Protein AF-A0A528N217-F1 (afdb_monomer)

pLDDT: mean 93.43, std 9.22, range [46.44, 98.56]

Secondary structure (DSSP, 8-state):
----TT---SS---HHHHHHHHHHHHHHHHHHHTTT--EEEEE--TTT-SS--SHHHHHHHHHHHT-TTEEEEE-HHHH-

Nearest PDB structures (foldseek):
  7dz2-assembly1_C  TM=9.904E-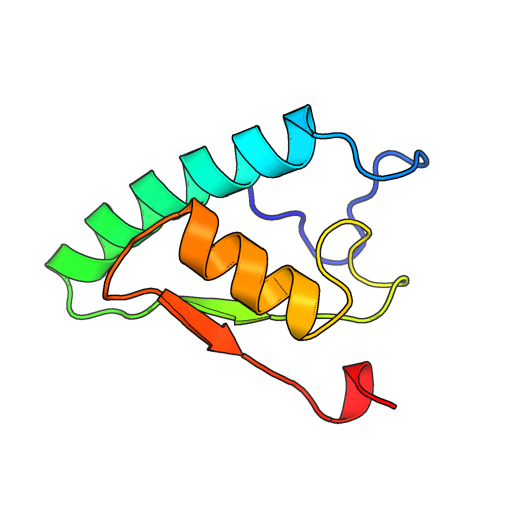01  e=2.530E-10  Sinorhizobium fredii CCBAU 83666
  7ero-assembly1_D  TM=9.830E-01  e=1.279E-08  Agrobacterium sp. SUL3
  7cj9-assembly4_G  TM=9.662E-01  e=8.045E-06  Methylomonas sp. DH-1
  4q7i-assembly1_A  TM=9.229E-01  e=3.295E-04  Escherichia coli K-12
  4pfh-assembly1_B  TM=8.943E-01  e=3.791E-04  Pseudomonas cichorii

Solvent-accessible surface area (backbone atoms only — not comparable to full-atom values): 4655 Å² total; per-residue (Å²): 113,74,68,48,83,64,47,69,87,88,62,81,74,46,72,67,58,53,51,51,32,35,53,46,49,44,55,50,45,61,59,32,48,80,71,78,42,68,47,69,43,62,25,32,36,76,85,32,26,71,76,35,54,36,70,67,50,26,49,51,48,46,60,72,42,66,52,93,47,52,47,75,35,83,47,73,78,42,72,106

Sequence (80 aa):
IFGGIGERTGLPPTEKEYDNIAHVLTVAAKHAKKRGIKLGIEAVNRYENHLINTGAQAVWMVEKVGADNIFVHLDTYHMN

Foldseek 3Di:
DQQFFQRDPPDADDPVVLVVVLVVVLVVLVVLVVVVAAAEDEQAACNTDRQHNDQVSSVVSCVSNVHPRYDYDYDPVSVD

Structure (mmCIF, N/CA/C/O backbone):
data_AF-A0A528N217-F1
#
_entry.id   AF-A0A528N217-F1
#
loop_
_atom_site.group_PDB
_atom_site.id
_atom_site.type_symbol
_atom_site.label_atom_id
_atom_site.label_alt_id
_atom_site.label_comp_id
_atom_site.label_asym_id
_atom_s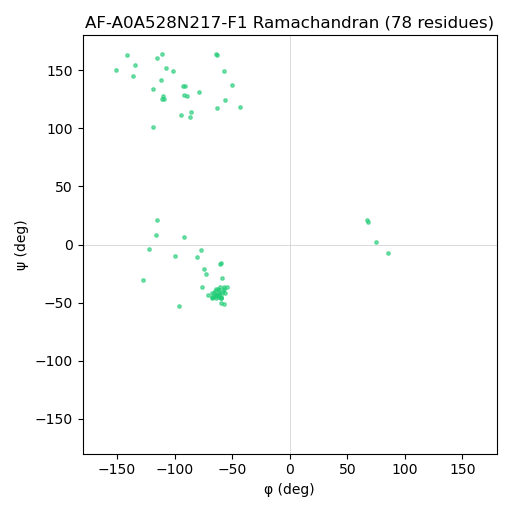ite.label_entity_id
_atom_site.label_seq_id
_atom_site.pdbx_PDB_ins_code
_atom_site.Cartn_x
_atom_site.Cartn_y
_atom_site.Cartn_z
_atom_site.occupancy
_atom_site.B_iso_or_equiv
_atom_site.auth_seq_id
_atom_site.auth_comp_id
_atom_site.auth_asym_id
_atom_site.auth_atom_id
_atom_site.pdbx_PDB_model_num
ATOM 1 N N . ILE A 1 1 ? 5.002 9.572 3.549 1.00 46.44 1 ILE A N 1
ATOM 2 C CA . ILE A 1 1 ? 4.155 9.702 2.342 1.00 46.44 1 ILE A CA 1
ATOM 3 C C . ILE A 1 1 ? 3.986 8.289 1.796 1.00 46.44 1 ILE A C 1
ATOM 5 O O . ILE A 1 1 ? 4.996 7.610 1.666 1.00 46.44 1 ILE A O 1
ATOM 9 N N . PHE A 1 2 ? 2.752 7.807 1.613 1.00 57.72 2 PHE A N 1
ATOM 10 C CA . PHE A 1 2 ? 2.476 6.579 0.851 1.00 57.72 2 PHE A CA 1
ATOM 11 C C . PHE A 1 2 ? 2.945 6.869 -0.578 1.00 57.72 2 PHE A C 1
ATOM 13 O O . PHE A 1 2 ? 2.500 7.875 -1.124 1.00 57.72 2 PHE A O 1
ATOM 20 N N . GLY A 1 3 ? 3.944 6.133 -1.081 1.00 63.72 3 GLY A N 1
ATOM 21 C CA . GLY A 1 3 ? 4.671 6.477 -2.313 1.00 63.72 3 GLY A CA 1
ATOM 22 C C . GLY A 1 3 ? 3.719 6.931 -3.420 1.00 63.72 3 GLY A C 1
ATOM 23 O O . GLY A 1 3 ? 2.807 6.190 -3.780 1.00 63.72 3 GLY A O 1
ATOM 24 N N . GLY A 1 4 ? 3.878 8.176 -3.874 1.00 71.62 4 GLY A N 1
ATOM 25 C CA . GLY A 1 4 ? 3.014 8.752 -4.900 1.00 71.62 4 GLY A CA 1
ATOM 26 C C . GLY A 1 4 ? 3.152 8.006 -6.224 1.00 71.62 4 GLY A C 1
ATOM 27 O O . GLY A 1 4 ? 4.114 7.265 -6.426 1.00 71.62 4 GLY A O 1
ATOM 28 N N . ILE A 1 5 ? 2.198 8.215 -7.132 1.00 78.19 5 ILE A N 1
ATOM 29 C CA . ILE A 1 5 ? 2.264 7.636 -8.476 1.00 78.19 5 ILE A CA 1
ATOM 30 C C . ILE A 1 5 ? 3.578 8.055 -9.142 1.00 78.19 5 ILE A C 1
ATOM 32 O O . ILE A 1 5 ? 3.874 9.243 -9.254 1.00 78.19 5 ILE A O 1
ATOM 36 N N . GLY A 1 6 ? 4.351 7.063 -9.581 1.00 76.31 6 GLY A N 1
ATOM 37 C CA . GLY A 1 6 ? 5.638 7.257 -10.250 1.00 76.31 6 GLY A CA 1
ATOM 38 C C . GLY A 1 6 ? 6.830 7.408 -9.306 1.00 76.31 6 GLY A C 1
ATOM 39 O O . GLY A 1 6 ? 7.966 7.360 -9.777 1.00 76.31 6 GLY A O 1
ATOM 40 N N . GLU A 1 7 ? 6.603 7.498 -7.994 1.00 80.25 7 GLU A N 1
ATOM 41 C CA . GLU A 1 7 ? 7.662 7.787 -7.036 1.00 80.25 7 GLU A CA 1
ATOM 42 C C . GLU A 1 7 ? 8.379 6.517 -6.591 1.00 80.25 7 GLU A C 1
ATOM 44 O O . GLU A 1 7 ? 7.824 5.662 -5.899 1.00 80.25 7 GLU A O 1
ATOM 49 N N . ARG A 1 8 ? 9.634 6.383 -7.031 1.00 79.38 8 ARG A N 1
ATOM 50 C CA . ARG A 1 8 ? 10.446 5.175 -6.856 1.00 79.38 8 ARG A CA 1
ATOM 51 C C . ARG A 1 8 ? 11.859 5.529 -6.436 1.00 79.38 8 ARG A C 1
ATOM 53 O O . ARG A 1 8 ? 12.447 6.485 -6.929 1.00 79.38 8 ARG A O 1
ATOM 60 N N . THR A 1 9 ? 12.442 4.679 -5.601 1.00 85.12 9 THR A N 1
ATOM 61 C CA . THR A 1 9 ? 13.854 4.785 -5.203 1.00 85.12 9 THR A CA 1
ATOM 62 C C . THR A 1 9 ? 14.813 4.217 -6.252 1.00 85.12 9 THR A C 1
ATOM 64 O O . THR A 1 9 ? 16.022 4.390 -6.136 1.00 85.12 9 THR A O 1
ATOM 67 N N . GLY A 1 10 ? 14.294 3.513 -7.267 1.00 86.75 10 GLY A N 1
ATOM 68 C CA . GLY A 1 10 ? 15.096 2.755 -8.233 1.00 86.75 10 GLY A CA 1
ATOM 69 C C . GLY A 1 10 ? 15.672 1.450 -7.669 1.00 86.75 10 GLY A C 1
ATOM 70 O O . GLY A 1 10 ? 16.379 0.739 -8.379 1.00 86.75 10 GLY A O 1
ATOM 71 N N . LEU A 1 11 ? 15.356 1.122 -6.414 1.00 90.19 11 LEU A N 1
ATOM 72 C CA . LEU A 1 11 ? 15.780 -0.087 -5.719 1.00 90.19 11 LEU A CA 1
ATOM 73 C C . LEU A 1 11 ? 14.566 -0.974 -5.397 1.00 90.19 11 LEU A C 1
ATOM 75 O O . LEU A 1 11 ? 13.431 -0.486 -5.386 1.00 90.19 11 LEU A O 1
ATOM 79 N N . PRO A 1 12 ? 14.777 -2.273 -5.122 1.00 91.69 12 PRO A N 1
ATOM 80 C CA . PRO A 1 12 ? 13.737 -3.109 -4.538 1.00 91.69 12 PRO A CA 1
ATOM 81 C C . PRO A 1 12 ? 13.228 -2.528 -3.207 1.00 91.69 12 PRO A C 1
ATOM 83 O O . PRO A 1 12 ? 14.023 -1.927 -2.478 1.00 91.69 12 PRO A O 1
ATOM 86 N N . PRO A 1 13 ? 11.945 -2.747 -2.859 1.00 93.19 13 PRO A N 1
ATOM 87 C CA . PRO A 1 13 ? 11.395 -2.372 -1.562 1.00 93.19 13 PRO A CA 1
ATOM 88 C C . PRO A 1 13 ? 12.240 -2.857 -0.395 1.00 93.19 13 PRO A C 1
ATOM 90 O O . PRO A 1 13 ? 12.664 -4.013 -0.347 1.00 93.19 13 PRO A O 1
ATOM 93 N N . THR A 1 14 ? 12.418 -1.981 0.580 1.00 94.38 14 THR A N 1
ATOM 94 C CA . THR A 1 14 ? 13.072 -2.298 1.845 1.00 94.38 14 THR A CA 1
ATOM 95 C C . THR A 1 14 ? 12.057 -2.370 2.981 1.00 94.38 14 THR A C 1
ATOM 97 O O . THR A 1 14 ? 11.058 -1.650 2.989 1.00 94.38 14 THR A O 1
ATOM 100 N N . GLU A 1 15 ? 12.350 -3.170 4.009 1.00 95.25 15 GLU A N 1
ATOM 101 C CA . GLU A 1 15 ? 11.544 -3.194 5.242 1.00 95.25 15 GLU A CA 1
ATOM 102 C C . GLU A 1 15 ? 11.393 -1.800 5.860 1.00 95.25 15 GLU A C 1
ATOM 104 O O . GLU A 1 15 ? 10.314 -1.422 6.308 1.00 95.25 15 GLU A O 1
ATOM 109 N N . LYS A 1 16 ? 12.444 -0.976 5.781 1.00 94.69 16 LYS A N 1
ATOM 110 C CA . LYS A 1 16 ? 12.406 0.408 6.259 1.00 94.69 16 LYS A CA 1
ATOM 111 C C . LYS A 1 16 ? 11.368 1.257 5.517 1.00 94.69 16 LYS A C 1
ATOM 113 O O . LYS A 1 16 ? 10.714 2.092 6.139 1.00 94.69 16 LYS A O 1
ATOM 118 N N . GLU A 1 17 ? 11.207 1.087 4.206 1.00 94.19 17 GLU A N 1
ATOM 119 C CA . GLU A 1 17 ? 10.159 1.786 3.450 1.00 94.19 17 GLU A CA 1
ATOM 120 C C . GLU A 1 17 ? 8.763 1.331 3.878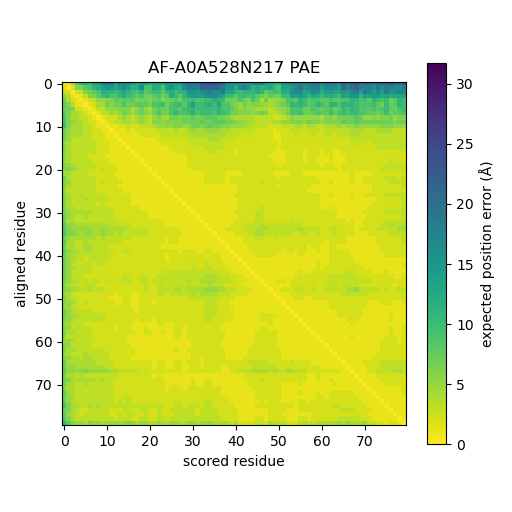 1.00 94.19 17 GLU A C 1
ATOM 122 O O . GLU A 1 17 ? 7.884 2.175 4.078 1.00 94.19 17 GLU A O 1
ATOM 127 N N . TYR A 1 18 ? 8.569 0.028 4.094 1.00 95.19 18 TYR A N 1
ATOM 128 C CA . TYR A 1 18 ? 7.303 -0.492 4.605 1.00 95.19 18 TYR A CA 1
ATOM 129 C C . TYR A 1 18 ? 6.986 0.019 6.012 1.00 95.19 18 TYR A C 1
ATOM 131 O O . TYR A 1 18 ? 5.857 0.439 6.263 1.00 95.19 18 TYR A O 1
ATOM 139 N N . ASP A 1 19 ? 7.966 0.052 6.915 1.00 96.50 19 ASP A N 1
ATOM 140 C CA . ASP A 1 19 ? 7.810 0.599 8.267 1.00 96.50 19 ASP A CA 1
ATOM 141 C C . ASP A 1 19 ? 7.448 2.088 8.240 1.00 96.50 19 ASP A C 1
ATOM 143 O O . ASP A 1 19 ? 6.536 2.530 8.945 1.00 96.50 19 ASP A O 1
ATOM 147 N N . ASN A 1 20 ? 8.105 2.865 7.375 1.00 94.44 20 ASN A N 1
ATOM 148 C CA . ASN A 1 20 ? 7.805 4.285 7.198 1.00 94.44 20 ASN A CA 1
ATOM 149 C C . ASN A 1 20 ? 6.366 4.505 6.714 1.00 94.44 20 ASN A C 1
ATOM 151 O O . ASN A 1 20 ? 5.678 5.412 7.193 1.00 94.44 20 ASN A O 1
ATOM 155 N N . ILE A 1 21 ? 5.896 3.686 5.770 1.00 94.06 21 ILE A N 1
ATOM 156 C CA . ILE A 1 21 ? 4.519 3.763 5.278 1.00 94.06 21 ILE A CA 1
ATOM 157 C C . ILE A 1 21 ? 3.536 3.357 6.367 1.00 94.06 21 ILE A C 1
ATOM 159 O O . ILE A 1 21 ? 2.582 4.096 6.602 1.00 94.06 21 ILE A O 1
ATOM 163 N N . ALA A 1 22 ? 3.781 2.255 7.075 1.00 96.75 22 ALA A N 1
ATOM 164 C CA . ALA A 1 22 ? 2.914 1.806 8.156 1.00 96.75 22 ALA A CA 1
ATOM 165 C C . ALA A 1 22 ? 2.779 2.875 9.256 1.00 9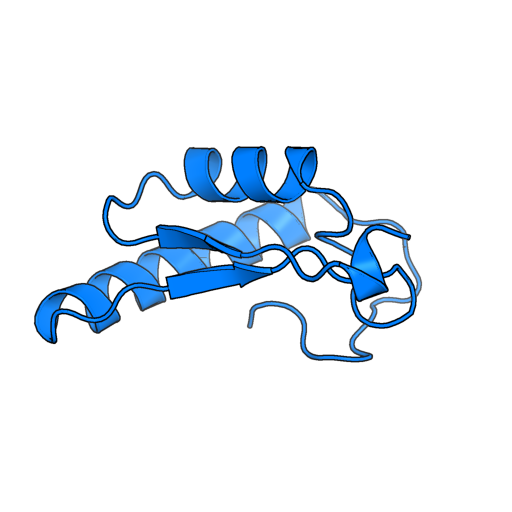6.75 22 ALA A C 1
ATOM 167 O O . ALA A 1 22 ? 1.673 3.165 9.723 1.00 96.75 22 ALA A O 1
ATOM 168 N N . HIS A 1 23 ? 3.882 3.542 9.613 1.00 96.94 23 HIS A N 1
ATOM 169 C CA . HIS A 1 23 ? 3.869 4.664 10.550 1.00 96.94 23 HIS A CA 1
ATOM 170 C C . HIS A 1 23 ? 2.987 5.822 10.055 1.00 96.94 23 HIS A C 1
ATOM 172 O O . HIS A 1 23 ? 2.108 6.298 10.778 1.00 96.94 23 HIS A O 1
ATOM 178 N N . VAL A 1 24 ? 3.178 6.255 8.806 1.00 95.81 24 VAL A N 1
ATOM 179 C CA . VAL A 1 24 ? 2.405 7.360 8.216 1.00 95.81 24 VAL A CA 1
ATOM 180 C C . VAL A 1 24 ? 0.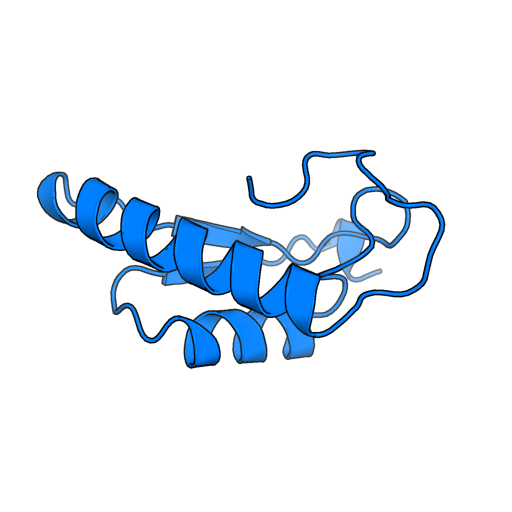922 7.007 8.108 1.00 95.81 24 VAL A C 1
ATOM 182 O O . VAL A 1 24 ? 0.075 7.825 8.470 1.00 95.81 24 VAL A O 1
ATOM 185 N N . LEU A 1 25 ? 0.596 5.789 7.670 1.00 96.31 25 LEU A N 1
ATOM 186 C CA . LEU A 1 25 ? -0.777 5.294 7.583 1.00 96.31 25 LEU A CA 1
ATOM 187 C C . LEU A 1 25 ? -1.440 5.227 8.959 1.00 96.31 25 LEU A C 1
ATOM 189 O O . LEU A 1 25 ? -2.597 5.614 9.083 1.00 96.31 25 LEU A O 1
ATOM 193 N N . THR A 1 26 ? -0.708 4.844 10.008 1.00 97.75 26 THR A N 1
ATOM 194 C CA . THR A 1 26 ? -1.217 4.851 11.390 1.00 97.75 26 THR A CA 1
ATOM 195 C C . THR A 1 26 ? -1.644 6.256 11.824 1.00 97.75 26 THR A C 1
ATOM 197 O O . THR A 1 26 ? -2.722 6.446 12.396 1.00 97.75 26 THR A O 1
ATOM 200 N N . VAL A 1 27 ? -0.812 7.267 11.557 1.00 97.88 27 VAL A N 1
ATOM 201 C CA . VAL A 1 27 ? -1.116 8.668 11.896 1.00 97.88 27 VAL A CA 1
ATOM 202 C C . VAL A 1 27 ? -2.289 9.187 11.060 1.00 97.88 27 VAL A C 1
ATOM 204 O O . VAL A 1 27 ? -3.220 9.787 11.609 1.00 97.88 27 VAL A O 1
ATOM 207 N N . ALA A 1 28 ? -2.285 8.912 9.754 1.00 97.31 28 ALA A N 1
ATOM 208 C CA . ALA A 1 28 ? -3.352 9.306 8.840 1.00 97.31 28 ALA A CA 1
ATOM 209 C C . ALA A 1 28 ? -4.696 8.671 9.227 1.00 97.31 28 ALA A C 1
ATOM 211 O O . ALA A 1 28 ? -5.701 9.373 9.322 1.00 97.31 28 ALA A O 1
ATOM 212 N N . ALA A 1 29 ? -4.709 7.375 9.544 1.00 98.12 29 ALA A N 1
ATOM 213 C CA . ALA A 1 29 ? -5.896 6.643 9.969 1.00 98.12 29 ALA A CA 1
ATOM 214 C C . ALA A 1 29 ? -6.505 7.226 11.244 1.00 98.12 29 ALA A C 1
ATOM 216 O O . ALA A 1 29 ? -7.704 7.510 11.269 1.00 98.12 29 ALA A O 1
ATOM 217 N N . LYS A 1 30 ? -5.685 7.521 12.265 1.00 98.31 30 LYS A N 1
ATOM 218 C CA . LYS A 1 30 ? -6.142 8.199 13.494 1.00 98.31 30 LYS A CA 1
ATOM 219 C C . LYS A 1 30 ? -6.772 9.561 13.200 1.00 98.31 30 LYS A C 1
ATOM 221 O O . LYS A 1 30 ? -7.772 9.924 13.819 1.00 98.31 30 LYS A O 1
ATOM 226 N N . HIS A 1 31 ? -6.201 10.326 12.272 1.00 98.12 31 HIS A N 1
ATOM 227 C CA . HIS A 1 31 ? -6.732 11.631 11.884 1.00 98.12 31 HIS A CA 1
ATOM 228 C C . HIS A 1 31 ? -8.045 11.523 11.092 1.00 98.12 31 HIS A C 1
ATOM 230 O O . HIS A 1 31 ? -8.990 12.269 11.362 1.00 98.12 31 HIS A O 1
ATOM 236 N N . ALA A 1 32 ? -8.113 10.587 10.145 1.00 98.31 32 ALA A N 1
ATOM 237 C CA . ALA A 1 32 ? -9.283 10.311 9.315 1.00 98.31 32 ALA A CA 1
ATOM 238 C C . ALA A 1 32 ? -10.463 9.791 10.151 1.00 98.31 32 ALA A C 1
ATOM 240 O O . ALA A 1 32 ? -11.596 10.243 9.979 1.00 98.31 32 ALA A O 1
ATOM 241 N N . LYS A 1 33 ? -10.185 8.934 11.142 1.00 98.06 33 LYS A N 1
ATOM 242 C CA . LYS A 1 33 ? -11.191 8.353 12.041 1.00 98.06 33 LYS A CA 1
ATOM 243 C C . LYS A 1 33 ? -11.997 9.413 12.790 1.00 98.06 33 LYS A C 1
ATOM 245 O O . LYS A 1 33 ? -13.211 9.282 12.900 1.00 98.06 33 LYS A O 1
ATOM 250 N N . LYS A 1 34 ? -11.358 10.510 13.219 1.00 98.31 34 LYS A N 1
ATOM 251 C CA . LYS A 1 34 ? -12.032 11.650 13.881 1.00 98.31 34 LYS A CA 1
ATOM 252 C C . LYS A 1 34 ? -13.108 12.319 13.014 1.00 98.31 34 LYS A C 1
ATOM 254 O O . LYS A 1 34 ? -13.899 13.095 13.535 1.00 98.31 34 LYS A O 1
ATOM 259 N N . ARG A 1 35 ? -13.117 12.052 11.706 1.00 98.25 35 ARG A N 1
ATOM 260 C CA . ARG A 1 35 ? -14.051 12.610 10.717 1.00 98.25 35 ARG A CA 1
ATOM 261 C C . ARG A 1 35 ? -14.938 11.547 10.068 1.00 98.25 35 ARG A C 1
ATOM 263 O O . ARG A 1 35 ? -15.610 11.847 9.092 1.00 98.25 35 ARG A O 1
ATOM 270 N N . GLY A 1 36 ? -14.911 10.306 10.560 1.00 98.00 36 GLY A N 1
ATOM 271 C CA . GLY A 1 36 ? -15.652 9.200 9.947 1.00 98.00 36 GLY A CA 1
ATOM 272 C C . GLY A 1 36 ? -15.127 8.781 8.567 1.00 98.00 36 GLY A C 1
ATOM 273 O O . GLY A 1 36 ? -15.851 8.137 7.816 1.00 98.00 36 GLY A O 1
ATOM 274 N N . ILE A 1 37 ? -13.883 9.135 8.224 1.00 98.31 37 ILE A N 1
ATOM 275 C CA . ILE A 1 37 ? -13.263 8.795 6.937 1.00 98.31 37 ILE A CA 1
ATOM 276 C C . ILE A 1 37 ? -12.511 7.463 7.060 1.00 98.31 37 ILE A C 1
ATOM 278 O O . ILE A 1 37 ? -11.772 7.233 8.027 1.00 98.31 37 ILE A O 1
ATOM 282 N N . LYS A 1 38 ? -12.678 6.604 6.050 1.00 98.06 38 LYS A N 1
ATOM 283 C CA . LYS A 1 38 ? -11.906 5.369 5.860 1.00 98.06 38 LYS A CA 1
ATOM 284 C C . LYS A 1 38 ? -10.826 5.579 4.797 1.00 98.06 38 LYS A C 1
ATOM 286 O O . LYS A 1 38 ? -11.029 6.366 3.877 1.00 98.06 38 LYS A O 1
ATOM 291 N N . LEU A 1 39 ? -9.703 4.875 4.915 1.00 97.38 39 LEU A N 1
ATOM 292 C CA . LEU A 1 39 ? -8.589 4.943 3.966 1.00 97.38 39 LEU A CA 1
ATOM 293 C C . LEU A 1 39 ? -8.472 3.626 3.192 1.00 97.38 39 LEU A C 1
ATOM 295 O O . LEU A 1 39 ? -8.360 2.565 3.802 1.00 97.38 39 LEU A O 1
ATOM 299 N N . GLY A 1 40 ? -8.495 3.702 1.863 1.00 96.44 40 GLY A N 1
ATOM 300 C CA . GLY A 1 40 ? -8.230 2.560 0.990 1.00 96.44 40 GLY A CA 1
ATOM 301 C C . GLY A 1 40 ? -6.739 2.456 0.676 1.00 96.44 40 GLY A C 1
ATOM 302 O O . GLY A 1 40 ? -6.143 3.443 0.250 1.00 96.44 40 GLY A O 1
ATOM 303 N N . ILE A 1 41 ? -6.138 1.286 0.890 1.00 96.00 41 ILE A N 1
ATOM 304 C CA . ILE A 1 41 ? -4.783 0.972 0.417 1.00 96.00 41 ILE A CA 1
ATOM 305 C C . ILE A 1 41 ? -4.909 0.270 -0.921 1.00 96.00 41 ILE A C 1
ATOM 307 O O . ILE A 1 41 ? -5.403 -0.856 -0.983 1.00 96.00 41 ILE A O 1
ATOM 311 N N . GLU A 1 42 ? -4.472 0.950 -1.971 1.00 96.12 42 GLU A N 1
ATOM 312 C CA . GLU A 1 42 ? -4.554 0.440 -3.329 1.00 96.12 42 GLU A CA 1
ATOM 313 C C . GLU A 1 42 ? -3.287 -0.312 -3.725 1.00 96.12 42 GLU A C 1
ATOM 315 O O . GLU A 1 42 ? -2.174 0.194 -3.564 1.00 96.12 42 GLU A O 1
ATOM 320 N N . ALA A 1 43 ? -3.467 -1.528 -4.238 1.00 95.69 43 ALA A N 1
ATOM 321 C CA . ALA A 1 43 ? -2.409 -2.241 -4.935 1.00 95.69 43 ALA A CA 1
ATOM 322 C C . ALA A 1 43 ? -2.410 -1.809 -6.402 1.00 95.69 43 ALA A C 1
ATOM 324 O O . ALA A 1 43 ? -3.355 -2.105 -7.131 1.00 95.69 43 ALA A O 1
ATOM 325 N N . VAL A 1 44 ? -1.344 -1.130 -6.824 1.00 95.75 44 VAL A N 1
ATOM 326 C CA . VAL A 1 44 ? -1.203 -0.613 -8.193 1.00 95.75 44 VAL A CA 1
ATOM 327 C C . VAL A 1 44 ? -0.118 -1.365 -8.953 1.00 95.75 44 VAL A C 1
ATOM 329 O O . VAL A 1 44 ? 0.708 -2.054 -8.358 1.00 95.75 44 VAL A O 1
ATOM 332 N N . ASN A 1 45 ? -0.071 -1.250 -10.276 1.00 94.44 45 ASN A N 1
ATOM 333 C CA . ASN A 1 45 ? 0.971 -1.924 -11.053 1.00 94.44 45 ASN A CA 1
ATOM 334 C C . ASN A 1 45 ? 2.390 -1.402 -10.701 1.00 94.44 45 ASN A C 1
ATOM 336 O O . ASN A 1 45 ? 2.586 -0.314 -10.148 1.00 94.44 45 ASN A O 1
ATOM 340 N N . ARG A 1 46 ? 3.419 -2.171 -11.083 1.00 92.75 46 ARG A N 1
ATOM 341 C CA . ARG A 1 46 ? 4.841 -1.837 -10.840 1.00 92.75 46 ARG A CA 1
ATOM 342 C C . ARG A 1 46 ? 5.305 -0.518 -11.481 1.00 92.75 46 ARG A C 1
ATOM 344 O O . ARG A 1 46 ? 6.374 -0.007 -11.151 1.00 92.75 46 ARG A O 1
ATOM 351 N N . TYR A 1 47 ? 4.534 0.005 -12.435 1.00 90.94 47 TYR A N 1
ATOM 352 C CA . TYR A 1 47 ? 4.787 1.265 -13.130 1.00 90.94 47 TYR A CA 1
ATOM 353 C C . TYR A 1 47 ? 4.114 2.457 -12.448 1.00 90.94 47 TYR A C 1
ATOM 355 O O . TYR A 1 47 ? 4.201 3.575 -12.950 1.00 90.94 47 TYR A O 1
ATOM 363 N N . GLU A 1 48 ? 3.520 2.270 -11.277 1.00 91.75 48 GLU A N 1
ATOM 364 C CA . GLU A 1 48 ? 2.899 3.358 -10.520 1.00 91.75 48 GLU A CA 1
ATOM 365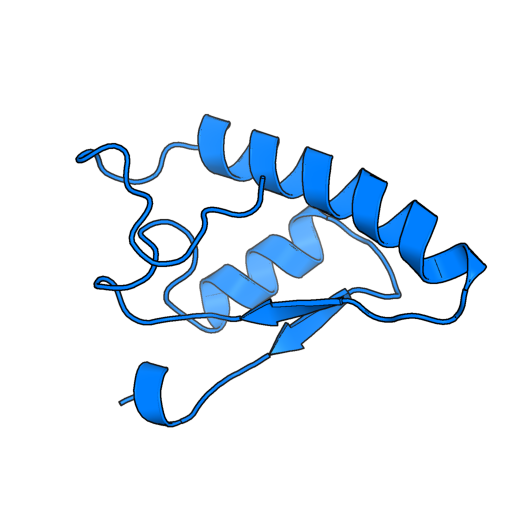 C C . GLU A 1 48 ? 3.412 3.402 -9.086 1.00 91.75 48 GLU A C 1
ATOM 367 O O . GLU A 1 48 ? 3.598 4.485 -8.543 1.00 91.75 48 GLU A O 1
ATOM 372 N N . ASN A 1 49 ? 3.781 2.258 -8.514 1.00 9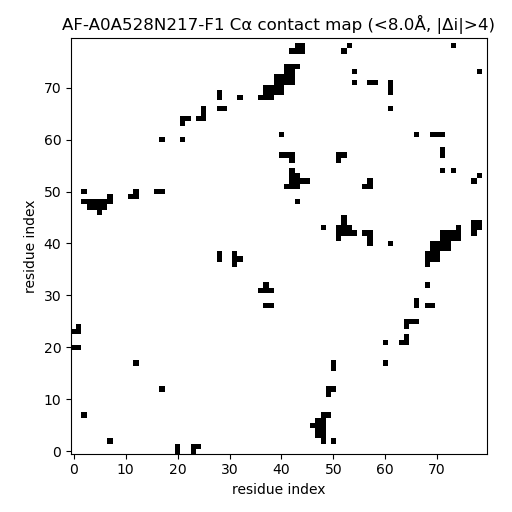0.94 49 ASN A N 1
ATOM 373 C CA . ASN A 1 49 ? 4.378 2.166 -7.187 1.00 90.94 49 ASN A CA 1
ATOM 374 C C . ASN A 1 49 ? 5.309 0.945 -7.134 1.00 90.94 49 ASN A C 1
ATOM 376 O O . ASN A 1 49 ? 5.066 -0.024 -7.849 1.00 90.94 49 ASN A O 1
ATOM 380 N N . HIS A 1 50 ? 6.371 0.958 -6.324 1.00 93.19 50 HIS A N 1
ATOM 381 C CA . HIS A 1 50 ? 7.249 -0.216 -6.163 1.00 93.19 50 HIS A CA 1
ATOM 382 C C . HIS A 1 50 ? 6.963 -1.039 -4.903 1.00 93.19 50 HIS A C 1
ATOM 384 O O . HIS A 1 50 ? 7.518 -2.121 -4.772 1.00 93.19 50 HIS A O 1
ATOM 390 N N . LEU A 1 51 ? 6.131 -0.546 -3.984 1.00 94.38 51 LEU A N 1
ATOM 391 C CA . LEU A 1 51 ? 5.952 -1.088 -2.634 1.00 94.38 51 LEU A CA 1
ATOM 392 C C . LEU A 1 51 ? 4.745 -2.030 -2.553 1.00 94.38 51 LEU A C 1
ATOM 394 O O . LEU A 1 51 ? 4.887 -3.163 -2.102 1.00 94.38 51 LEU A O 1
ATOM 398 N N . ILE A 1 52 ? 3.557 -1.592 -2.984 1.00 95.06 52 ILE A N 1
ATOM 399 C CA . ILE A 1 52 ? 2.317 -2.381 -2.877 1.00 95.06 52 ILE A CA 1
ATOM 400 C C . ILE A 1 52 ? 1.754 -2.645 -4.274 1.00 95.06 52 ILE A C 1
ATOM 402 O O . ILE A 1 52 ? 1.118 -1.776 -4.868 1.00 95.06 52 ILE A O 1
ATOM 406 N N . ASN A 1 53 ? 1.987 -3.855 -4.793 1.00 95.75 53 ASN A N 1
ATOM 407 C CA . ASN A 1 53 ? 1.610 -4.229 -6.161 1.00 95.75 53 ASN A CA 1
ATOM 408 C C . ASN A 1 53 ? 0.674 -5.433 -6.265 1.00 95.75 53 ASN A C 1
ATOM 410 O O . ASN A 1 53 ? 0.259 -5.808 -7.356 1.00 95.75 53 ASN A O 1
ATOM 414 N N . THR A 1 54 ? 0.350 -6.064 -5.141 1.00 97.81 54 THR A N 1
ATOM 415 C CA . THR A 1 54 ? -0.527 -7.234 -5.091 1.00 97.81 54 THR A CA 1
ATOM 416 C C . THR A 1 54 ? -1.548 -7.081 -3.974 1.00 97.81 54 THR A C 1
ATOM 418 O O . THR A 1 54 ? -1.283 -6.430 -2.959 1.00 97.81 54 THR A O 1
ATOM 421 N N . GLY A 1 55 ? -2.696 -7.746 -4.117 1.00 98.00 55 GLY A N 1
ATOM 422 C CA . GLY A 1 55 ? -3.697 -7.796 -3.050 1.00 98.00 55 GLY A CA 1
ATOM 423 C C . GLY A 1 55 ? -3.135 -8.364 -1.742 1.00 98.00 55 GLY A C 1
ATOM 424 O O . GLY A 1 55 ? -3.440 -7.847 -0.673 1.00 98.00 55 GLY A O 1
ATOM 425 N N . ALA A 1 56 ? -2.243 -9.358 -1.815 1.00 98.56 56 ALA A N 1
ATOM 426 C CA . ALA A 1 56 ? -1.592 -9.933 -0.636 1.00 98.56 56 ALA A CA 1
ATOM 427 C C . ALA A 1 56 ? -0.710 -8.913 0.109 1.00 98.56 56 ALA A C 1
ATOM 429 O O . ALA A 1 56 ? -0.784 -8.819 1.332 1.00 98.56 56 ALA A O 1
ATOM 430 N N . GLN A 1 57 ? 0.075 -8.105 -0.613 1.00 97.50 57 GLN A N 1
ATOM 431 C CA . GLN A 1 57 ? 0.851 -7.019 -0.001 1.00 97.50 57 GLN A CA 1
ATOM 432 C C . GLN A 1 57 ? -0.053 -5.948 0.619 1.00 97.50 57 GLN A C 1
ATOM 434 O O . GLN A 1 57 ? 0.265 -5.427 1.686 1.00 97.50 57 GLN A O 1
ATOM 439 N N . ALA A 1 58 ? -1.182 -5.628 -0.021 1.00 97.56 58 ALA A N 1
ATOM 440 C CA . ALA A 1 58 ? -2.142 -4.677 0.532 1.00 97.56 58 ALA A CA 1
ATOM 441 C C . ALA A 1 58 ? -2.762 -5.202 1.837 1.00 97.56 58 ALA A C 1
ATOM 443 O O . ALA A 1 58 ? -2.783 -4.468 2.822 1.00 97.56 58 ALA A O 1
ATOM 444 N N . VAL A 1 59 ? -3.187 -6.473 1.881 1.00 98.44 59 VAL A N 1
ATOM 445 C CA . VAL A 1 59 ? -3.676 -7.127 3.111 1.00 98.44 59 VAL A CA 1
ATOM 446 C C . VAL A 1 59 ? -2.615 -7.068 4.206 1.00 98.44 59 VAL A C 1
ATOM 448 O O . VAL A 1 59 ? -2.892 -6.561 5.291 1.00 98.44 59 VAL A O 1
ATOM 451 N N . TRP A 1 60 ? -1.386 -7.486 3.898 1.00 98.31 60 TRP A N 1
ATOM 452 C CA . TRP A 1 60 ? -0.275 -7.448 4.846 1.00 98.31 60 TRP A CA 1
ATOM 453 C C . TRP A 1 60 ? -0.031 -6.040 5.407 1.00 98.31 60 TRP A C 1
ATOM 455 O O . TRP A 1 60 ? 0.184 -5.877 6.606 1.00 98.31 60 TRP A O 1
ATOM 465 N N . MET A 1 61 ? -0.107 -5.000 4.569 1.00 97.56 61 MET A N 1
ATOM 466 C CA . MET A 1 61 ? 0.053 -3.616 5.020 1.00 97.56 61 MET A CA 1
ATOM 467 C C . MET A 1 61 ? -1.106 -3.165 5.920 1.00 97.56 61 MET A C 1
ATOM 469 O O . MET A 1 61 ? -0.870 -2.512 6.936 1.00 97.56 61 MET A O 1
ATOM 473 N N . VAL A 1 62 ? -2.352 -3.518 5.584 1.00 97.94 62 VAL A N 1
ATOM 474 C CA . VAL A 1 62 ? -3.523 -3.221 6.428 1.00 97.94 62 VAL A CA 1
ATOM 475 C C . VAL A 1 62 ? -3.371 -3.871 7.806 1.00 97.94 62 VAL A C 1
ATOM 477 O O . VAL A 1 62 ? -3.567 -3.201 8.822 1.00 97.94 62 VAL A O 1
ATOM 480 N N . GLU A 1 63 ? -2.948 -5.134 7.853 1.00 98.31 63 GLU A N 1
ATOM 481 C CA . GLU A 1 63 ? -2.681 -5.867 9.096 1.00 98.31 63 GLU A CA 1
ATOM 482 C C . GLU A 1 63 ? -1.523 -5.252 9.891 1.00 98.31 63 GLU A C 1
ATOM 484 O O . GLU A 1 63 ? -1.651 -5.043 11.098 1.00 98.31 63 GLU A O 1
ATOM 489 N N . LYS A 1 64 ? -0.422 -4.885 9.221 1.00 97.62 64 LYS A N 1
ATOM 490 C CA . LYS A 1 64 ? 0.739 -4.226 9.840 1.00 97.62 64 LYS A CA 1
ATOM 491 C C . LYS A 1 64 ? 0.374 -2.886 10.481 1.00 97.62 64 LYS A C 1
ATOM 493 O O . LYS A 1 64 ? 0.930 -2.541 11.522 1.00 97.62 64 LYS A O 1
ATOM 498 N N . VAL A 1 65 ? -0.541 -2.122 9.879 1.00 98.00 65 VAL A N 1
ATOM 499 C CA . VAL A 1 65 ? -1.031 -0.854 10.448 1.00 98.00 65 VAL A CA 1
ATOM 500 C C . VAL A 1 65 ? -2.022 -1.089 11.593 1.00 98.00 65 VAL A C 1
ATOM 502 O O . VAL A 1 65 ? -2.029 -0.327 12.561 1.00 98.00 65 VAL A O 1
ATOM 505 N N . GLY A 1 66 ? -2.869 -2.118 11.496 1.00 97.88 66 GLY A N 1
ATOM 506 C CA . GLY A 1 66 ? -3.786 -2.526 12.566 1.00 97.88 66 GLY A CA 1
ATOM 507 C C . GLY A 1 66 ? -4.900 -1.519 12.884 1.00 97.88 66 GLY A C 1
ATOM 508 O O . GLY A 1 66 ? -5.450 -1.532 13.985 1.00 97.88 66 GLY A O 1
ATOM 509 N N . ALA A 1 67 ? -5.226 -0.615 11.955 1.00 97.69 67 ALA A N 1
ATOM 510 C CA . ALA A 1 67 ? -6.291 0.371 12.126 1.00 97.69 67 ALA A CA 1
ATOM 511 C C . ALA A 1 67 ? -7.634 -0.140 11.575 1.00 97.69 67 ALA A C 1
ATOM 513 O O . ALA A 1 67 ? -7.710 -0.647 10.461 1.00 97.69 67 ALA A O 1
ATOM 514 N N . ASP A 1 68 ? -8.717 0.073 12.324 1.00 97.50 68 ASP A N 1
ATOM 515 C CA . ASP A 1 68 ? -10.078 -0.390 12.000 1.00 97.50 68 ASP A CA 1
ATOM 516 C C . ASP A 1 68 ? -10.799 0.439 10.917 1.00 97.50 68 ASP A C 1
ATOM 518 O O . ASP A 1 68 ? -11.906 0.102 10.498 1.00 97.50 68 ASP A O 1
ATOM 522 N N . ASN A 1 69 ? -10.185 1.531 10.456 1.00 98.44 69 ASN A N 1
ATOM 523 C CA . ASN A 1 69 ? -10.690 2.380 9.376 1.00 98.44 69 ASN A CA 1
ATOM 524 C C . ASN A 1 69 ? -9.795 2.370 8.127 1.00 98.44 69 ASN A C 1
ATOM 526 O O . ASN A 1 69 ? -9.877 3.297 7.319 1.00 98.44 69 ASN A O 1
ATOM 530 N N . ILE A 1 70 ? -8.964 1.340 7.959 1.00 98.25 70 ILE A N 1
ATOM 531 C CA . ILE A 1 70 ? -8.231 1.078 6.717 1.00 98.25 70 ILE A CA 1
ATOM 532 C C . ILE A 1 70 ? -8.777 -0.199 6.072 1.00 98.25 70 ILE A C 1
ATOM 534 O O . ILE A 1 70 ? -9.124 -1.151 6.765 1.00 98.25 70 ILE A O 1
ATOM 538 N N . PHE A 1 71 ? -8.872 -0.215 4.746 1.00 98.00 71 PHE A N 1
ATOM 539 C CA . PHE A 1 71 ? -9.305 -1.377 3.974 1.00 98.00 71 PHE A CA 1
ATOM 540 C C . PHE A 1 71 ? -8.500 -1.506 2.676 1.00 98.00 71 PHE A C 1
ATOM 542 O O . PHE A 1 71 ? -7.844 -0.560 2.243 1.00 98.00 71 PHE A O 1
ATOM 549 N N . VAL A 1 72 ? -8.543 -2.685 2.057 1.00 98.06 72 VAL A N 1
ATOM 550 C CA . VAL A 1 72 ? -7.905 -2.931 0.757 1.00 98.06 72 VAL A CA 1
ATOM 551 C C . VAL A 1 72 ? -8.781 -2.360 -0.359 1.00 98.06 72 VAL A C 1
ATOM 553 O O . VAL A 1 72 ? -9.981 -2.630 -0.405 1.00 98.06 72 VAL A O 1
ATOM 556 N N . HIS A 1 73 ? -8.174 -1.593 -1.259 1.00 97.56 73 HIS A N 1
ATOM 557 C CA . HIS A 1 73 ? -8.779 -1.100 -2.493 1.00 97.56 73 HIS A CA 1
ATOM 558 C C . HIS A 1 73 ? -8.126 -1.830 -3.672 1.00 97.56 73 HIS A C 1
ATOM 560 O O . HIS A 1 73 ? -6.903 -1.870 -3.771 1.00 97.56 73 HIS A O 1
ATOM 566 N N . LEU A 1 74 ? -8.922 -2.463 -4.530 1.00 97.88 74 LEU A N 1
ATOM 567 C CA . LEU A 1 74 ? -8.416 -3.152 -5.715 1.00 97.88 74 LEU A CA 1
ATOM 568 C C . LEU A 1 74 ? -9.016 -2.517 -6.963 1.00 97.88 74 LEU A C 1
ATOM 570 O O . LEU A 1 74 ? -10.231 -2.338 -7.030 1.00 97.88 74 LEU A O 1
ATOM 574 N N . ASP A 1 75 ? -8.160 -2.261 -7.946 1.00 98.00 75 ASP A N 1
ATOM 575 C CA . ASP A 1 75 ? -8.544 -1.855 -9.292 1.00 98.00 75 ASP A CA 1
ATOM 576 C C . ASP A 1 75 ? -8.249 -2.999 -10.272 1.00 98.00 75 ASP A C 1
ATOM 578 O O . ASP A 1 75 ? -7.136 -3.531 -10.338 1.00 98.00 75 ASP A O 1
ATOM 582 N N . THR A 1 76 ? -9.256 -3.371 -11.063 1.00 97.81 76 THR A N 1
ATOM 583 C CA . THR A 1 76 ? -9.165 -4.430 -12.075 1.00 97.81 76 THR A CA 1
ATOM 584 C C . THR A 1 76 ? -8.093 -4.189 -13.139 1.00 97.81 76 THR A C 1
ATOM 586 O O . THR A 1 76 ? -7.548 -5.158 -13.659 1.00 97.81 76 THR A O 1
ATOM 589 N N . TYR A 1 77 ? -7.759 -2.933 -13.451 1.00 97.69 77 TYR A N 1
ATOM 590 C CA . TYR A 1 77 ? -6.681 -2.591 -14.378 1.00 97.69 77 TYR A CA 1
ATOM 591 C C . TYR A 1 77 ? -5.316 -2.991 -13.816 1.00 97.69 77 TYR A C 1
ATOM 593 O O . TYR A 1 77 ? -4.512 -3.589 -14.521 1.00 97.69 77 TYR A O 1
ATOM 601 N N . HIS A 1 78 ? -5.054 -2.704 -12.540 1.00 97.38 78 HIS A N 1
ATOM 602 C CA . HIS A 1 78 ? -3.786 -3.067 -11.905 1.00 97.38 78 HIS A CA 1
ATOM 603 C C . HIS A 1 78 ? -3.664 -4.568 -11.636 1.00 97.38 78 HIS A C 1
ATOM 605 O O . HIS A 1 78 ? -2.552 -5.085 -11.542 1.00 97.38 78 HIS A O 1
ATOM 611 N N . MET A 1 79 ? -4.798 -5.258 -11.495 1.00 97.19 79 MET A N 1
ATOM 612 C CA . MET A 1 79 ? -4.847 -6.702 -11.266 1.00 97.19 79 MET A CA 1
ATO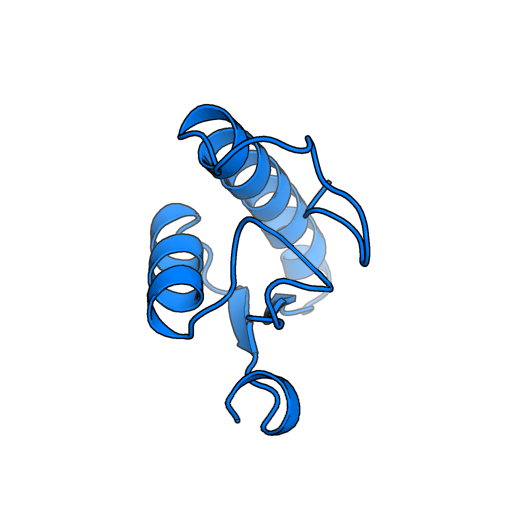M 613 C C . MET A 1 79 ? -4.528 -7.544 -12.509 1.00 97.19 79 MET A C 1
ATOM 615 O O . MET A 1 79 ? -4.201 -8.719 -12.345 1.00 97.19 79 MET A O 1
ATOM 619 N N . ASN A 1 80 ? -4.670 -6.983 -13.713 1.00 93.38 80 ASN A N 1
ATOM 620 C CA . ASN A 1 80 ? -4.513 -7.683 -14.992 1.00 93.38 80 ASN A CA 1
ATOM 621 C C . ASN A 1 80 ? -3.082 -7.599 -1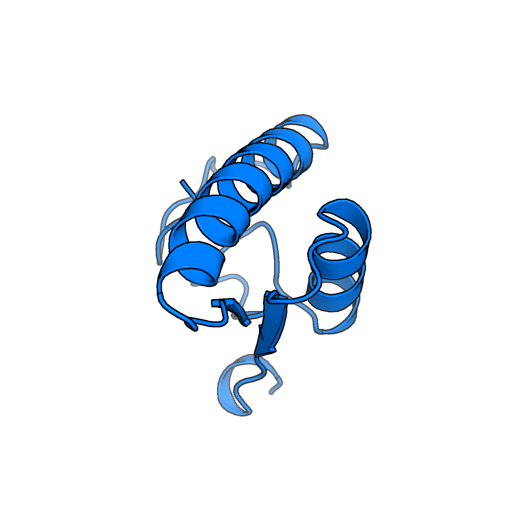5.535 1.00 93.38 80 ASN A C 1
ATOM 623 O O . ASN A 1 80 ? -2.501 -8.666 -15.826 1.00 93.38 80 ASN A O 1
#

Mean predicted aligned error: 2.96 Å

Radius of gyration: 12.31 Å; Cα contacts (8 Å, |Δi|>4): 104; chains: 1; bounding box: 31×22×29 Å